Protein AF-A0A6G1RSQ3-F1 (afdb_monomer_lite)

pLDDT: mean 84.17, std 12.22, range [56.38, 97.06]

Secondary structure (DSSP, 8-state):
-HHHHHHHHHTT-------SSS-------SS----S--------S---HHHHHHHHHHHHHGGGS--S-SEEEEEEE--TT-SEETTTEEP-GGGT--EEEEEEEETTS-EEEEEEE-TT-PPP-

Radius of gyration: 16.91 Å; chains: 1; bounding box: 36×46×35 Å

Foldseek 3Di:
DVVVVVVCVLVVPDQPQDPDVDGDPDHDDPPDDDDPDDDDDDDDDPDDVVVVVVVVVVLLCVLVDDDPDFKDKDKDWDDLCDQADDPGWGAPSVQRFTFMWMWIAGSVRDIDIDTDTDPRTDDDD

Structure (mmCIF, N/CA/C/O backbone):
data_AF-A0A6G1RSQ3-F1
#
_entry.id   AF-A0A6G1RSQ3-F1
#
loop_
_atom_site.group_PDB
_atom_site.id
_atom_site.type_symbol
_atom_site.label_atom_id
_atom_site.label_alt_id
_atom_site.label_comp_id
_atom_site.label_asym_id
_atom_site.label_entity_id
_atom_site.label_seq_id
_atom_site.pdbx_PDB_ins_code
_atom_site.Cartn_x
_atom_site.Cartn_y
_atom_site.Cartn_z
_atom_site.occupancy
_atom_site.B_iso_or_equiv
_atom_site.auth_seq_id
_atom_site.auth_comp_id
_atom_site.auth_asym_id
_atom_site.auth_atom_id
_atom_site.pdbx_PDB_model_num
ATOM 1 N N . GLU A 1 1 ? 3.393 -10.106 6.957 1.00 85.00 1 GLU A N 1
ATOM 2 C CA . GLU A 1 1 ? 2.042 -10.038 7.567 1.00 85.00 1 GLU A CA 1
ATOM 3 C C . GLU A 1 1 ? 1.163 -8.918 7.011 1.00 85.00 1 GLU A C 1
ATOM 5 O O . GLU A 1 1 ? 0.449 -9.209 6.065 1.00 85.00 1 GLU A O 1
ATOM 10 N N . LEU A 1 2 ? 1.198 -7.663 7.503 1.00 90.38 2 LEU A N 1
ATOM 11 C CA . LEU A 1 2 ? 0.250 -6.626 7.030 1.00 90.38 2 LEU A CA 1
ATOM 12 C C . LEU A 1 2 ? 0.338 -6.376 5.516 1.00 90.38 2 LEU A C 1
ATOM 14 O O . LEU A 1 2 ? -0.689 -6.304 4.854 1.00 90.38 2 LEU A O 1
ATOM 18 N N . PHE A 1 3 ? 1.553 -6.263 4.974 1.00 89.38 3 PHE A N 1
ATOM 19 C CA . PHE A 1 3 ? 1.772 -6.018 3.545 1.00 89.38 3 PHE A CA 1
ATOM 20 C C . PHE A 1 3 ? 1.189 -7.137 2.663 1.00 89.38 3 PHE A C 1
ATOM 22 O O . PHE A 1 3 ? 0.436 -6.872 1.731 1.00 89.38 3 PHE A O 1
ATOM 29 N N . GLU A 1 4 ? 1.464 -8.397 3.006 1.00 89.56 4 GLU A N 1
ATOM 30 C CA . GLU A 1 4 ? 0.919 -9.563 2.294 1.00 89.56 4 GLU A CA 1
ATOM 31 C C . GLU A 1 4 ? -0.605 -9.648 2.428 1.00 89.56 4 GLU A C 1
ATOM 33 O O . GLU A 1 4 ? -1.304 -9.909 1.450 1.00 89.56 4 GLU A O 1
ATOM 38 N N . TRP A 1 5 ? -1.130 -9.381 3.629 1.00 92.00 5 TRP A N 1
ATOM 39 C CA . TRP A 1 5 ? -2.568 -9.396 3.889 1.00 92.00 5 TRP A CA 1
ATOM 40 C C . TRP A 1 5 ? -3.299 -8.297 3.119 1.00 92.00 5 TRP A C 1
ATOM 42 O O . TRP A 1 5 ? -4.348 -8.565 2.537 1.00 92.00 5 TRP A O 1
ATOM 52 N N . LEU A 1 6 ? -2.722 -7.094 3.023 1.00 91.50 6 LEU A N 1
ATOM 53 C CA . LEU A 1 6 ? -3.239 -6.036 2.155 1.00 91.50 6 LEU A CA 1
ATOM 54 C C . LEU A 1 6 ? -3.271 -6.495 0.696 1.00 91.50 6 LEU A C 1
ATOM 56 O O . LEU A 1 6 ? -4.290 -6.315 0.037 1.00 91.50 6 LEU A O 1
ATOM 60 N N . GLY A 1 7 ? -2.219 -7.160 0.214 1.00 89.69 7 GLY A N 1
ATOM 61 C CA . GLY A 1 7 ? -2.206 -7.767 -1.117 1.00 89.69 7 GLY A CA 1
ATOM 62 C C . GLY A 1 7 ? -3.376 -8.732 -1.337 1.00 89.69 7 GLY A C 1
ATOM 63 O O . GLY A 1 7 ? -4.068 -8.642 -2.352 1.00 89.69 7 GLY A O 1
ATOM 64 N N . ALA A 1 8 ? -3.663 -9.607 -0.372 1.00 90.19 8 ALA A N 1
ATOM 65 C CA . ALA A 1 8 ? -4.806 -10.517 -0.440 1.00 90.19 8 ALA A CA 1
ATOM 66 C C . ALA A 1 8 ? -6.159 -9.774 -0.449 1.00 90.19 8 ALA A C 1
ATOM 68 O O . ALA A 1 8 ? -7.038 -10.114 -1.243 1.00 90.19 8 ALA A O 1
ATOM 69 N N . VAL A 1 9 ? -6.315 -8.732 0.378 1.00 88.69 9 VAL A N 1
ATOM 70 C CA . VAL A 1 9 ? -7.530 -7.896 0.436 1.00 88.69 9 VAL A CA 1
ATOM 71 C C . VAL A 1 9 ? -7.756 -7.141 -0.877 1.00 88.69 9 VAL A C 1
ATOM 73 O O . VAL A 1 9 ? -8.866 -7.162 -1.409 1.00 88.69 9 VAL A O 1
ATOM 76 N N . LEU A 1 10 ? -6.714 -6.515 -1.433 1.00 86.69 10 LEU A N 1
ATOM 77 C CA . LEU A 1 10 ? -6.775 -5.776 -2.702 1.00 86.69 10 LEU A CA 1
ATOM 78 C C . LEU A 1 10 ? -7.155 -6.689 -3.878 1.00 86.69 10 LEU A C 1
ATOM 80 O O . LEU A 1 10 ? -7.880 -6.269 -4.778 1.00 86.69 10 LEU A O 1
ATOM 84 N N . ASN A 1 11 ? -6.722 -7.951 -3.836 1.00 85.69 11 ASN A N 1
ATOM 85 C CA . ASN A 1 11 ? -7.064 -8.971 -4.828 1.00 85.69 11 ASN A CA 1
ATOM 86 C C . ASN A 1 11 ? -8.368 -9.730 -4.512 1.00 85.69 11 ASN A C 1
ATOM 88 O O . ASN A 1 11 ? -8.691 -10.693 -5.205 1.00 85.69 11 ASN A O 1
ATOM 92 N N . GLN A 1 12 ? -9.124 -9.308 -3.489 1.00 83.62 12 GLN A N 1
ATOM 93 C CA . GLN A 1 12 ? -10.399 -9.914 -3.080 1.00 83.62 12 GLN A CA 1
ATOM 94 C C . GLN A 1 12 ? -10.295 -11.427 -2.810 1.00 83.62 12 GLN A C 1
ATOM 96 O O . GLN A 1 12 ? -11.225 -12.192 -3.075 1.00 83.62 12 GLN A O 1
ATOM 101 N N . VAL A 1 13 ? -9.155 -11.876 -2.280 1.00 82.88 13 VAL A N 1
ATOM 102 C CA . VAL A 1 13 ? -8.928 -13.286 -1.951 1.00 82.88 13 VAL A CA 1
ATOM 103 C C . VAL A 1 13 ? -9.811 -13.677 -0.766 1.00 82.88 13 VAL A C 1
ATOM 105 O O . VAL A 1 13 ? -9.781 -13.041 0.287 1.00 82.88 13 VAL A O 1
ATOM 108 N N . SER A 1 14 ? -10.592 -14.750 -0.921 1.00 73.69 14 SER A N 1
ATOM 109 C CA . SER A 1 14 ? -11.375 -15.307 0.184 1.00 73.69 14 SER A CA 1
ATOM 110 C C . SER A 1 14 ? -10.455 -16.017 1.180 1.00 73.69 14 SER A C 1
ATOM 112 O O . SER A 1 14 ? -9.718 -16.933 0.816 1.00 73.69 14 SER A O 1
ATOM 114 N N . LEU A 1 15 ? -10.528 -15.599 2.444 1.00 71.25 15 LEU A N 1
ATOM 115 C CA . LEU A 1 15 ? -9.794 -16.193 3.569 1.00 71.25 15 LEU A CA 1
ATOM 116 C C . LEU A 1 15 ? -10.616 -17.274 4.292 1.00 71.25 15 LEU A C 1
ATOM 118 O O . LEU A 1 15 ? -10.291 -17.663 5.413 1.00 71.25 15 LEU A O 1
ATOM 122 N N . ASP A 1 16 ? -11.705 -17.745 3.677 1.00 68.44 16 ASP A N 1
ATOM 123 C CA . ASP A 1 16 ? -12.548 -18.783 4.255 1.00 68.44 16 ASP A CA 1
ATOM 124 C C . ASP A 1 16 ? -11.765 -20.100 4.315 1.00 68.44 16 ASP A C 1
ATOM 126 O O . ASP A 1 16 ? -11.575 -20.778 3.304 1.00 68.44 16 ASP A O 1
ATOM 130 N N . ASN A 1 17 ? -11.370 -20.513 5.520 1.00 63.69 17 ASN A N 1
ATOM 131 C CA . ASN A 1 17 ? -10.738 -21.809 5.779 1.00 63.69 17 ASN A CA 1
ATOM 132 C C . ASN A 1 17 ? -11.773 -22.956 5.743 1.00 63.69 17 ASN A C 1
ATOM 134 O O . ASN A 1 17 ? -11.898 -23.766 6.662 1.00 63.69 17 ASN A O 1
ATOM 138 N N . LYS A 1 18 ? -12.610 -22.971 4.701 1.00 64.12 18 LYS A N 1
ATOM 139 C CA . LYS A 1 18 ? -13.615 -24.005 4.465 1.00 64.12 18 LYS A CA 1
ATOM 140 C C . LYS A 1 18 ? -12.930 -25.167 3.761 1.00 64.12 18 LYS A C 1
ATOM 142 O O . LYS A 1 18 ? -12.371 -25.002 2.680 1.00 64.12 18 LYS A O 1
ATOM 147 N N . SER A 1 19 ? -13.020 -26.357 4.350 1.00 57.09 19 SER A N 1
ATOM 148 C CA . SER A 1 19 ? -12.546 -27.604 3.749 1.00 57.09 19 SER A CA 1
ATOM 149 C C . SER A 1 19 ? -13.449 -28.002 2.575 1.00 57.09 19 SER A C 1
ATOM 151 O O . SER A 1 19 ? -14.320 -28.865 2.690 1.00 57.09 19 SER A O 1
ATOM 153 N N . SER A 1 20 ? -13.296 -27.320 1.447 1.00 62.34 20 SER A N 1
ATOM 154 C CA . SER A 1 20 ? -13.747 -27.830 0.155 1.00 62.34 20 SER A CA 1
ATOM 155 C C . SER A 1 20 ? -12.613 -28.638 -0.492 1.00 62.34 20 SER A C 1
ATOM 157 O O . SER A 1 20 ? -11.559 -28.822 0.114 1.00 62.34 20 SER A O 1
ATOM 159 N N . SER A 1 21 ? -12.807 -29.151 -1.709 1.00 68.44 21 SER A N 1
ATOM 160 C CA . SER A 1 21 ? -11.826 -29.970 -2.447 1.00 68.44 21 SER A CA 1
ATOM 161 C C . SER A 1 21 ? -10.445 -29.317 -2.654 1.00 68.44 21 SER A C 1
ATOM 163 O O . SER A 1 21 ? -9.529 -29.975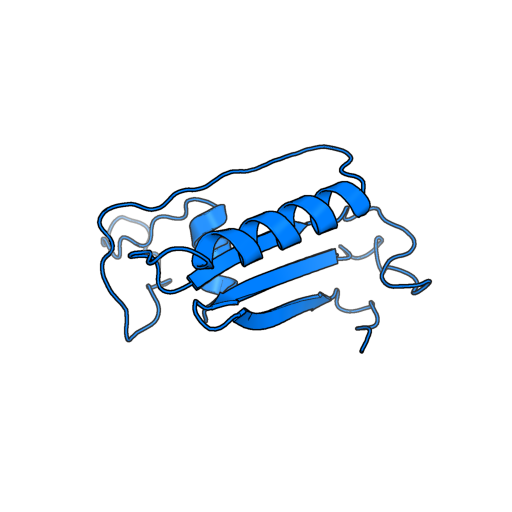 -3.139 1.00 68.44 21 SER A O 1
ATOM 165 N N . PHE A 1 22 ? -10.292 -28.043 -2.289 1.00 68.06 22 PHE A N 1
ATOM 166 C CA . PHE A 1 22 ? -9.040 -27.304 -2.176 1.00 68.06 22 PHE A CA 1
ATOM 167 C C . PHE A 1 22 ? -9.027 -26.550 -0.835 1.00 68.06 22 PHE A C 1
ATOM 169 O O . PHE A 1 22 ? -10.023 -25.938 -0.444 1.00 68.06 22 PHE A O 1
ATOM 176 N N . LEU A 1 23 ? -7.899 -26.614 -0.124 1.00 69.69 23 LEU A N 1
ATOM 177 C CA . LEU A 1 23 ? -7.690 -25.934 1.154 1.00 69.69 23 LEU A CA 1
ATOM 178 C C . LEU A 1 23 ? -6.859 -24.668 0.917 1.00 69.69 23 LEU A C 1
ATOM 180 O O . LEU A 1 23 ? -5.712 -24.766 0.482 1.00 69.69 23 LEU A O 1
ATOM 184 N N . SER A 1 24 ? -7.417 -23.495 1.223 1.00 72.25 24 SER A N 1
ATOM 185 C CA . SER A 1 24 ? -6.619 -22.273 1.366 1.00 72.25 24 SER A CA 1
ATOM 186 C C . SER A 1 24 ? -5.997 -22.267 2.759 1.00 72.25 24 SER A C 1
ATOM 188 O O . SER A 1 24 ? -6.714 -22.238 3.755 1.00 72.25 24 SER A O 1
ATOM 190 N N . THR A 1 25 ? -4.668 -22.323 2.846 1.00 82.06 25 THR A N 1
ATOM 191 C CA . THR A 1 25 ? -3.945 -22.246 4.129 1.00 82.06 25 THR A CA 1
ATOM 192 C C . THR A 1 25 ? -3.655 -20.809 4.559 1.00 82.06 25 THR A C 1
ATOM 194 O O . THR A 1 25 ? -3.069 -20.601 5.618 1.00 82.06 25 THR A O 1
ATOM 197 N N . TYR A 1 26 ? -4.003 -19.819 3.732 1.00 82.94 26 TYR A N 1
ATOM 198 C CA . TYR A 1 26 ? -3.751 -18.416 4.031 1.00 82.94 26 TYR A CA 1
ATOM 199 C C . TYR A 1 26 ? -4.832 -17.873 4.974 1.00 82.94 26 TYR A C 1
ATOM 201 O O . TYR A 1 26 ? -6.017 -17.877 4.641 1.00 82.94 26 TYR A O 1
ATOM 209 N N . CYS A 1 27 ? -4.412 -17.416 6.153 1.00 83.31 27 CYS A N 1
ATOM 210 C CA . CYS A 1 27 ? -5.287 -16.948 7.225 1.00 83.31 27 CYS A CA 1
ATOM 211 C C . CYS A 1 27 ? -5.101 -15.446 7.476 1.00 83.31 27 CYS A C 1
ATOM 213 O O . CYS A 1 27 ? -4.048 -14.877 7.187 1.00 83.31 27 CYS A O 1
ATOM 215 N N . CYS A 1 28 ? -6.118 -14.811 8.065 1.00 86.81 28 CYS A N 1
ATOM 216 C CA . CYS A 1 28 ? -5.987 -13.452 8.585 1.00 86.81 28 CYS A CA 1
ATOM 217 C C . CYS A 1 28 ? -4.910 -13.422 9.693 1.00 86.81 28 CYS A C 1
ATOM 219 O O . CYS A 1 28 ? -4.944 -14.300 10.559 1.00 86.81 28 CYS A O 1
ATOM 221 N N . PRO A 1 29 ? -3.972 -12.454 9.691 1.00 90.75 29 PRO A N 1
ATOM 222 C CA . PRO A 1 29 ? -2.998 -12.302 10.770 1.00 90.75 29 PRO A CA 1
ATOM 223 C C . PRO A 1 29 ? -3.678 -12.141 12.138 1.00 90.75 29 PRO A C 1
ATOM 225 O O . PRO A 1 29 ? -4.755 -11.551 12.236 1.00 90.75 29 PRO A O 1
ATOM 228 N N . GLU A 1 30 ? -3.048 -12.647 13.197 1.00 89.00 30 GLU A N 1
ATOM 229 C CA . GLU A 1 30 ? -3.533 -12.537 14.578 1.00 89.00 30 GLU A CA 1
ATOM 230 C C . GLU A 1 30 ? -2.538 -11.727 15.426 1.00 89.00 30 GLU A C 1
ATOM 232 O O . GLU A 1 30 ? -1.331 -11.950 15.309 1.00 89.00 30 GLU A O 1
ATOM 237 N N . PRO A 1 31 ? -2.998 -10.822 16.310 1.00 92.25 31 PRO A N 1
ATOM 238 C CA . PRO A 1 31 ? -4.397 -10.527 16.636 1.00 92.25 31 PRO A CA 1
ATOM 239 C C . PRO A 1 31 ? -5.099 -9.660 15.573 1.00 92.25 31 PRO A C 1
ATOM 241 O O . PRO A 1 31 ? -4.519 -8.688 15.087 1.00 92.25 31 PRO A O 1
ATOM 244 N N . ASN A 1 32 ? -6.368 -9.954 15.264 1.00 91.12 32 ASN A N 1
ATOM 245 C CA . ASN A 1 32 ? -7.201 -9.116 14.383 1.00 91.12 32 ASN A CA 1
ATOM 246 C C . ASN A 1 32 ? -8.438 -8.510 15.066 1.00 91.12 32 ASN A C 1
ATOM 248 O O . ASN A 1 32 ? -8.772 -8.780 16.218 1.00 91.12 32 ASN A O 1
ATOM 252 N N . THR A 1 33 ? -9.100 -7.600 14.348 1.00 91.75 33 THR A N 1
ATOM 253 C CA . THR A 1 33 ? -10.347 -6.951 14.763 1.00 91.75 33 THR A CA 1
ATOM 254 C C . THR A 1 33 ? -11.331 -6.972 13.602 1.00 91.75 33 THR A C 1
ATOM 256 O O . THR A 1 33 ? -10.989 -6.576 12.488 1.00 91.75 33 THR A O 1
ATOM 259 N N . VAL A 1 34 ? -12.566 -7.398 13.868 1.00 90.31 34 VAL A N 1
ATOM 260 C CA . VAL A 1 34 ? -13.640 -7.388 12.870 1.00 90.31 34 VAL A CA 1
ATOM 261 C C . VAL A 1 34 ? -14.159 -5.963 12.7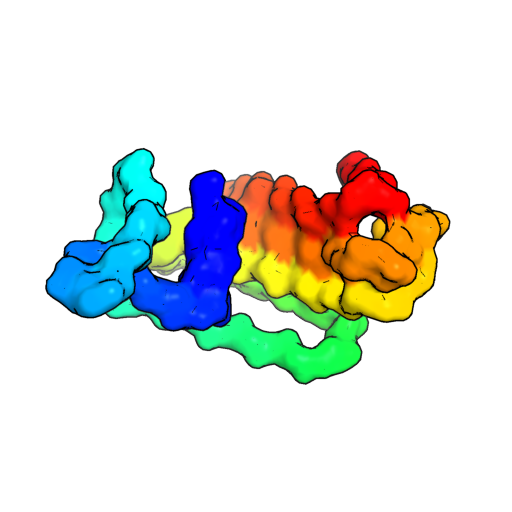00 1.00 90.31 34 VAL A C 1
ATOM 263 O O . VAL A 1 34 ? -14.552 -5.314 13.669 1.00 90.31 34 VAL A O 1
ATOM 266 N N . VAL A 1 35 ? -14.182 -5.488 11.458 1.00 90.25 35 VAL A N 1
ATOM 267 C CA . VAL A 1 35 ? -14.744 -4.189 11.077 1.00 90.25 35 VAL A CA 1
ATOM 268 C C . VAL A 1 35 ? -16.021 -4.396 10.269 1.00 90.25 35 VAL A C 1
ATOM 270 O O . VAL A 1 35 ? -16.097 -5.295 9.438 1.00 90.25 35 VAL A O 1
ATOM 273 N N . GLU A 1 36 ? -17.037 -3.563 10.501 1.00 90.50 36 GLU A N 1
ATOM 274 C CA . GLU A 1 36 ? -18.325 -3.677 9.796 1.00 90.50 36 GLU A CA 1
ATOM 275 C C . GLU A 1 36 ? -18.211 -3.262 8.322 1.00 90.50 36 GLU A C 1
ATOM 277 O O . GLU A 1 36 ? -18.885 -3.813 7.454 1.00 90.50 36 GLU A O 1
ATOM 282 N N . LYS A 1 37 ? -17.372 -2.258 8.034 1.00 90.56 37 LYS A N 1
ATOM 283 C CA . LYS A 1 37 ? -17.253 -1.644 6.708 1.00 90.56 37 LYS A CA 1
ATOM 284 C C . LYS A 1 37 ? -15.793 -1.421 6.351 1.00 90.56 37 LYS A C 1
ATOM 286 O O . LYS A 1 37 ? -15.038 -0.857 7.140 1.00 90.56 37 LYS A O 1
ATOM 291 N N . ALA A 1 38 ? -15.443 -1.802 5.128 1.00 91.06 38 ALA A N 1
ATOM 292 C CA . ALA A 1 38 ? -14.182 -1.473 4.482 1.00 91.06 38 ALA A CA 1
ATOM 293 C C . ALA A 1 38 ? -14.479 -0.727 3.176 1.00 91.06 38 ALA A C 1
ATOM 295 O O . ALA A 1 38 ? -15.419 -1.073 2.459 1.00 91.06 38 ALA A O 1
ATOM 296 N N . PHE A 1 39 ? -13.696 0.311 2.884 1.00 92.44 39 PHE A N 1
ATOM 297 C CA . PHE A 1 39 ? -13.781 1.052 1.629 1.00 92.44 39 PHE A CA 1
ATOM 298 C C . PHE A 1 39 ? -12.553 0.732 0.781 1.00 92.44 39 PHE A C 1
ATOM 300 O O . PHE A 1 39 ? -11.428 0.949 1.225 1.00 92.44 39 PHE A O 1
ATOM 307 N N . LEU A 1 40 ? -12.785 0.225 -0.429 1.00 93.00 40 LEU A N 1
ATOM 308 C CA . LEU A 1 40 ? -11.750 -0.099 -1.404 1.00 93.00 40 LEU A CA 1
ATOM 309 C C . LEU A 1 40 ? -11.976 0.735 -2.666 1.00 93.00 40 LEU A C 1
ATOM 311 O O . LEU A 1 40 ? -13.081 0.760 -3.207 1.00 93.00 40 LEU A O 1
ATOM 315 N N . CYS A 1 41 ? -10.926 1.407 -3.132 1.00 94.06 41 CYS A N 1
ATOM 316 C CA . CYS A 1 41 ? -10.938 2.195 -4.358 1.00 94.06 41 CYS A CA 1
ATOM 317 C C . CYS A 1 41 ? -9.685 1.883 -5.175 1.00 94.06 41 CYS A C 1
ATOM 319 O O . CYS A 1 41 ? -8.575 1.924 -4.645 1.00 94.06 41 CYS A O 1
ATOM 321 N N . THR A 1 42 ? -9.869 1.603 -6.463 1.00 94.69 42 THR A N 1
ATOM 322 C CA . THR A 1 42 ? -8.778 1.341 -7.403 1.00 94.69 42 THR A CA 1
ATOM 323 C C . THR A 1 42 ? -8.840 2.366 -8.522 1.00 94.69 42 THR A C 1
ATOM 325 O O . THR A 1 42 ? -9.853 2.490 -9.209 1.00 94.69 42 THR A O 1
ATOM 328 N N . ILE A 1 43 ? -7.744 3.100 -8.702 1.00 94.44 43 ILE A N 1
ATOM 329 C CA . ILE A 1 43 ? -7.565 4.047 -9.800 1.00 94.44 43 ILE A CA 1
ATOM 330 C C . ILE A 1 43 ? -6.505 3.454 -10.723 1.00 94.44 43 ILE A C 1
ATOM 332 O O . ILE A 1 43 ? -5.375 3.225 -10.301 1.00 94.44 43 ILE A O 1
ATOM 336 N N . THR A 1 44 ? -6.872 3.196 -11.975 1.00 94.00 44 THR A N 1
ATOM 337 C CA . THR A 1 44 ? -5.987 2.567 -12.961 1.00 94.00 44 THR A CA 1
ATOM 338 C C . THR A 1 44 ? -5.767 3.504 -14.136 1.00 94.00 44 THR A C 1
ATOM 340 O O . THR A 1 44 ? -6.709 4.107 -14.648 1.00 94.00 44 THR A O 1
ATOM 343 N N . GLY A 1 45 ? -4.519 3.617 -14.576 1.00 91.81 45 GLY A N 1
ATOM 344 C CA . GLY A 1 45 ? -4.134 4.436 -15.716 1.00 91.81 45 GLY A CA 1
ATOM 345 C C . GLY A 1 45 ? -2.743 5.022 -15.534 1.00 91.81 45 GLY A C 1
ATOM 346 O O . GLY A 1 45 ? -1.977 4.589 -14.676 1.00 91.81 45 GLY A O 1
ATOM 347 N N . PHE A 1 46 ? -2.429 6.031 -16.340 1.00 92.25 46 PHE A N 1
ATOM 348 C CA . PHE A 1 46 ? -1.177 6.768 -16.231 1.00 92.25 46 PHE A CA 1
ATOM 349 C C . PHE A 1 46 ? -1.341 7.926 -15.242 1.00 92.25 46 PHE A C 1
ATOM 351 O O . PHE A 1 46 ? -1.766 9.025 -15.604 1.00 92.25 46 PHE A O 1
ATOM 358 N N . ILE A 1 47 ? -1.086 7.643 -13.966 1.00 93.38 47 ILE A N 1
ATOM 359 C CA . ILE A 1 47 ? -1.262 8.606 -12.878 1.00 93.38 47 ILE A CA 1
ATOM 360 C C . ILE A 1 47 ? 0.046 9.356 -12.653 1.00 93.38 47 ILE A C 1
ATOM 362 O O . ILE A 1 47 ? 1.084 8.751 -12.396 1.00 93.38 47 ILE A O 1
ATOM 366 N N . ILE A 1 48 ? -0.014 10.684 -12.733 1.00 93.75 48 ILE A N 1
ATOM 367 C CA . ILE A 1 48 ? 1.152 11.529 -12.469 1.00 93.75 48 ILE A CA 1
ATOM 368 C C . ILE A 1 48 ? 1.455 11.585 -10.957 1.00 93.75 48 ILE A C 1
ATOM 370 O O . ILE A 1 48 ? 0.511 11.640 -10.156 1.00 93.75 48 ILE A O 1
ATOM 374 N N . PRO A 1 49 ? 2.734 11.607 -10.539 1.00 91.12 49 PRO A N 1
ATOM 375 C CA . PRO A 1 49 ? 3.114 11.603 -9.124 1.00 91.12 49 PRO A CA 1
ATOM 376 C C . PRO A 1 49 ? 2.492 12.740 -8.307 1.00 91.12 49 PRO A C 1
ATOM 378 O O . PRO A 1 49 ? 2.098 12.534 -7.163 1.00 91.12 49 PRO A O 1
ATOM 381 N N . GLU A 1 50 ? 2.309 13.923 -8.895 1.00 94.81 50 GLU A N 1
ATOM 382 C CA . GLU A 1 50 ? 1.714 15.085 -8.226 1.00 94.81 50 GLU A CA 1
ATOM 383 C C . GLU A 1 50 ? 0.276 14.806 -7.776 1.00 94.81 50 GLU A C 1
ATOM 385 O O . GLU A 1 50 ? -0.166 15.300 -6.740 1.00 94.81 50 GLU A O 1
ATOM 390 N N . LYS A 1 51 ? -0.464 13.980 -8.527 1.00 96.25 51 LYS A N 1
ATOM 391 C CA . LYS A 1 51 ? -1.821 13.569 -8.146 1.00 96.25 51 LYS A CA 1
ATOM 392 C C . LYS A 1 51 ? -1.814 12.585 -6.986 1.00 96.25 51 LYS A C 1
ATOM 394 O O . LYS A 1 51 ? -2.717 12.635 -6.155 1.00 96.25 51 LYS A O 1
ATOM 399 N N . ILE A 1 52 ? -0.793 11.737 -6.906 1.00 95.31 52 ILE A N 1
ATOM 400 C CA . ILE A 1 52 ? -0.602 10.810 -5.789 1.00 95.31 52 ILE A CA 1
ATOM 401 C C . ILE A 1 52 ? -0.248 11.591 -4.521 1.00 95.31 52 ILE A C 1
ATOM 403 O O . ILE A 1 52 ? -0.827 11.328 -3.473 1.00 95.31 52 ILE A O 1
ATOM 407 N N . ILE A 1 53 ? 0.626 12.597 -4.627 1.00 95.75 53 ILE A N 1
ATOM 408 C CA . ILE A 1 53 ? 0.968 13.494 -3.512 1.00 95.75 53 ILE A CA 1
ATOM 409 C C . ILE A 1 53 ? -0.285 14.219 -3.008 1.00 95.75 53 ILE A C 1
ATOM 411 O O . ILE A 1 53 ? -0.575 14.174 -1.817 1.00 95.75 53 ILE A O 1
ATOM 415 N N . GLN A 1 54 ? -1.086 14.799 -3.910 1.00 97.00 54 GLN A N 1
ATOM 416 C CA . GLN A 1 54 ? -2.356 15.435 -3.539 1.00 97.00 54 GLN A CA 1
ATOM 417 C C . GLN A 1 54 ? -3.304 14.460 -2.828 1.00 97.00 54 GLN A C 1
ATOM 419 O O . GLN A 1 54 ? -3.936 14.824 -1.840 1.00 97.00 54 GLN A O 1
ATOM 424 N N . LEU A 1 55 ? -3.408 13.216 -3.306 1.00 97.06 55 LEU A N 1
ATOM 425 C CA . LEU A 1 55 ? -4.230 12.193 -2.662 1.00 97.06 55 LEU A CA 1
ATOM 426 C C . LEU A 1 55 ? -3.709 11.848 -1.261 1.00 97.06 55 LEU A C 1
ATOM 428 O O . LEU A 1 55 ? -4.501 11.773 -0.324 1.00 97.06 55 LEU A O 1
ATOM 432 N N . LEU A 1 56 ? -2.395 11.683 -1.105 1.00 96.25 56 LEU A N 1
ATOM 433 C CA . LEU A 1 56 ? -1.755 11.420 0.181 1.00 96.25 56 LEU A CA 1
ATOM 434 C C . LEU A 1 56 ? -2.031 12.548 1.185 1.00 96.25 56 LEU A C 1
ATOM 436 O O . LEU A 1 56 ? -2.443 12.275 2.309 1.00 96.25 56 LEU A O 1
ATOM 440 N N . GLU A 1 57 ? -1.901 13.810 0.771 1.00 96.00 57 GLU A N 1
ATOM 441 C CA . GLU A 1 57 ? -2.233 14.973 1.605 1.00 96.00 57 GLU A CA 1
ATOM 442 C C . GLU A 1 57 ? -3.699 14.956 2.062 1.00 96.00 57 GLU A C 1
ATOM 444 O O . GLU A 1 57 ? -3.992 15.222 3.229 1.00 96.00 57 GLU A O 1
ATOM 449 N N . GLN A 1 58 ? -4.635 14.598 1.174 1.00 96.06 58 GLN A N 1
ATOM 450 C CA . GLN A 1 58 ? -6.048 14.468 1.546 1.00 96.06 58 GLN A CA 1
ATOM 451 C C . GLN A 1 58 ? -6.289 13.319 2.535 1.00 96.06 58 GLN A C 1
ATOM 453 O O . GLN A 1 58 ? -7.105 13.463 3.447 1.00 96.06 58 GLN A O 1
ATOM 458 N N . LEU A 1 59 ? -5.575 12.197 2.396 1.00 95.31 59 LEU A N 1
ATOM 459 C CA . LEU A 1 59 ? -5.647 11.082 3.345 1.00 95.31 59 LEU A CA 1
ATOM 460 C C . LEU A 1 59 ? -5.067 11.460 4.712 1.00 95.31 59 LEU A C 1
ATOM 462 O O . LEU A 1 59 ? -5.625 11.060 5.728 1.00 95.31 59 LEU A O 1
ATOM 466 N N . CYS A 1 60 ? -4.016 12.277 4.768 1.00 94.25 60 CYS A N 1
ATOM 467 C CA . CYS A 1 60 ? -3.525 12.829 6.032 1.00 94.25 60 CYS A CA 1
ATOM 468 C C . CYS A 1 60 ? -4.576 13.745 6.680 1.00 94.25 60 CYS A C 1
ATOM 470 O O . CYS A 1 60 ? -4.890 13.599 7.861 1.00 94.25 60 CYS A O 1
ATOM 472 N N . CYS A 1 61 ? -5.202 14.627 5.894 1.00 95.19 61 CYS A N 1
ATOM 473 C CA . CYS A 1 61 ? -6.276 15.505 6.365 1.00 95.19 61 CYS A CA 1
ATOM 474 C C . CYS A 1 61 ? -7.538 14.752 6.827 1.00 95.19 61 CYS A C 1
ATOM 476 O O . CYS A 1 61 ? -8.342 15.313 7.573 1.00 95.19 61 CYS A O 1
ATOM 478 N N . TYR A 1 62 ? -7.733 13.489 6.427 1.00 94.44 62 TYR A N 1
ATOM 479 C CA . TYR A 1 62 ? -8.871 12.672 6.863 1.00 94.44 62 TYR A CA 1
ATOM 480 C C . TYR A 1 62 ? -8.959 12.554 8.390 1.00 94.44 62 TYR A C 1
ATOM 482 O O . TYR A 1 62 ? -10.065 12.528 8.936 1.00 94.44 62 TYR A O 1
ATOM 490 N N . PHE A 1 63 ? -7.815 12.514 9.078 1.00 94.31 63 PHE A N 1
ATOM 491 C CA . PHE A 1 63 ? -7.738 12.395 10.535 1.00 94.31 63 PHE A CA 1
ATOM 492 C C . PHE A 1 63 ? -7.808 13.731 11.288 1.00 94.31 63 PHE A C 1
ATOM 494 O O . PHE A 1 63 ? -7.754 13.722 12.515 1.00 94.31 63 PHE A O 1
ATOM 501 N N . ASN A 1 64 ? -7.992 14.863 10.594 1.00 92.88 64 ASN A N 1
ATOM 502 C CA . ASN A 1 64 ? -8.197 16.164 11.248 1.00 92.88 64 ASN A CA 1
ATOM 503 C C . ASN A 1 64 ? -9.465 16.184 12.115 1.00 92.88 64 ASN A C 1
ATOM 505 O O . ASN A 1 64 ? -9.523 16.887 13.119 1.00 92.88 64 ASN A O 1
ATOM 509 N N . GLU A 1 65 ? -10.467 15.393 11.734 1.00 92.81 65 GLU A N 1
ATOM 510 C CA . GLU A 1 65 ? -11.679 15.171 12.519 1.00 92.81 65 GLU A CA 1
ATOM 511 C C . GLU A 1 65 ? -11.622 13.798 13.201 1.00 92.81 65 GLU A C 1
ATOM 513 O O . GLU A 1 65 ? -11.060 12.863 12.627 1.00 92.81 65 GLU A O 1
ATOM 518 N N . PRO A 1 66 ? -12.257 13.600 14.369 1.00 91.75 66 PRO A N 1
ATOM 519 C CA . PRO A 1 66 ? -12.353 12.283 14.990 1.00 91.75 66 PRO A CA 1
ATOM 520 C C . PRO A 1 66 ? -13.005 11.251 14.053 1.00 91.75 66 PRO A C 1
ATOM 522 O O . PRO A 1 66 ? -14.147 11.411 13.617 1.00 91.75 66 PRO A O 1
ATOM 525 N N . LYS A 1 67 ? -12.282 10.166 13.750 1.00 92.06 67 LYS A N 1
ATOM 526 C CA . LYS A 1 67 ? -12.751 9.051 12.907 1.00 92.06 67 LYS A CA 1
ATOM 527 C C . LYS A 1 67 ? -12.768 7.741 13.679 1.00 92.06 67 LYS A C 1
ATOM 529 O O . LYS A 1 67 ? -12.001 7.551 14.619 1.00 92.06 67 LYS A O 1
ATOM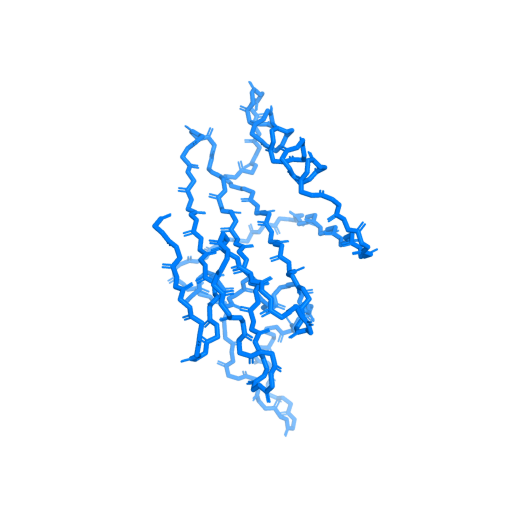 534 N N . LEU A 1 68 ? -13.608 6.811 13.228 1.00 91.81 68 LEU A N 1
ATOM 535 C CA . LEU A 1 68 ? -13.637 5.442 13.749 1.00 91.81 68 LEU A CA 1
ATOM 536 C C . LEU A 1 68 ? -12.449 4.612 13.246 1.00 91.81 68 LEU A C 1
ATOM 538 O O . LEU A 1 68 ? -11.917 3.802 13.998 1.00 91.81 68 LEU A O 1
ATOM 542 N N . ALA A 1 69 ? -11.995 4.846 12.009 1.00 93.00 69 ALA A N 1
ATOM 543 C CA . ALA A 1 69 ? -10.833 4.164 11.446 1.00 93.00 69 ALA A CA 1
ATOM 544 C C . ALA A 1 69 ? -9.567 4.456 12.269 1.00 93.00 69 ALA A C 1
ATOM 546 O O . ALA A 1 69 ? -9.326 5.597 12.676 1.00 93.00 69 ALA A O 1
ATOM 547 N N . CYS A 1 70 ? -8.772 3.422 12.544 1.00 92.19 70 CYS A N 1
ATOM 548 C CA . CYS A 1 70 ? -7.505 3.548 13.275 1.00 92.19 70 CYS A CA 1
ATOM 549 C C . CYS A 1 70 ? -6.330 3.885 12.349 1.00 92.19 70 CYS A C 1
ATOM 551 O O . CYS A 1 70 ? -5.364 4.510 12.783 1.00 92.19 70 CYS A O 1
ATOM 553 N N . TRP A 1 71 ? -6.430 3.477 11.085 1.00 95.69 71 TRP A N 1
ATOM 554 C CA . TRP A 1 71 ? -5.434 3.695 10.047 1.00 95.69 71 TRP A CA 1
ATOM 555 C C . TRP A 1 71 ? -6.097 3.672 8.662 1.00 95.69 71 TRP A C 1
ATOM 557 O O . TRP A 1 71 ? -7.232 3.212 8.512 1.00 95.69 71 TRP A O 1
ATOM 567 N N . LEU A 1 72 ? -5.387 4.197 7.668 1.00 95.88 72 LEU A N 1
ATOM 568 C CA . LEU A 1 72 ? -5.719 4.146 6.245 1.00 95.88 72 LEU A CA 1
ATOM 569 C C . LEU A 1 72 ? -4.536 3.564 5.472 1.00 95.88 72 LEU A C 1
ATOM 571 O O . LEU A 1 72 ? -3.410 3.567 5.968 1.00 95.88 72 LEU A O 1
ATOM 575 N N . THR A 1 73 ? -4.778 3.103 4.247 1.00 96.19 73 THR A N 1
ATOM 576 C CA . THR A 1 73 ? -3.720 2.609 3.362 1.00 96.19 73 THR A CA 1
ATOM 577 C C . THR A 1 73 ? -3.787 3.272 1.991 1.00 96.19 73 THR A C 1
ATOM 579 O O . THR A 1 73 ? -4.874 3.501 1.458 1.00 96.19 73 THR A O 1
ATOM 582 N N . LEU A 1 74 ? -2.618 3.593 1.437 1.00 96.31 74 LEU A N 1
ATOM 583 C CA . LEU A 1 74 ? -2.430 4.025 0.056 1.00 96.31 74 LEU A CA 1
ATOM 584 C C . LEU A 1 74 ? -1.344 3.151 -0.569 1.00 96.31 74 LEU A C 1
ATOM 586 O O . LEU A 1 74 ? -0.160 3.350 -0.304 1.00 96.31 74 LEU A O 1
ATOM 590 N N . THR A 1 75 ? -1.756 2.205 -1.407 1.00 94.75 75 THR A N 1
ATOM 591 C CA . THR A 1 75 ? -0.848 1.357 -2.184 1.00 94.75 75 THR A CA 1
ATOM 592 C C . THR A 1 75 ? -0.770 1.869 -3.614 1.00 94.75 75 THR A C 1
ATOM 594 O O . THR A 1 75 ? -1.796 2.078 -4.263 1.00 94.75 75 THR A O 1
ATOM 597 N N . VAL A 1 76 ? 0.446 2.065 -4.111 1.00 93.19 76 VAL A N 1
ATOM 598 C CA . VAL A 1 76 ? 0.709 2.487 -5.483 1.00 93.19 76 VAL A CA 1
ATOM 599 C C . VAL A 1 76 ? 1.526 1.417 -6.180 1.00 93.19 76 VAL A C 1
ATOM 601 O O . VAL A 1 76 ? 2.604 1.043 -5.721 1.00 93.19 76 VAL A O 1
ATOM 604 N N . HIS A 1 77 ? 1.004 0.966 -7.315 1.00 90.44 77 HIS A N 1
ATOM 605 C CA . HIS A 1 77 ? 1.687 0.069 -8.230 1.00 90.44 77 HIS A CA 1
ATOM 606 C C . HIS A 1 77 ? 2.209 0.886 -9.410 1.00 90.44 77 HIS A C 1
ATOM 608 O O . HIS A 1 77 ? 1.442 1.539 -10.119 1.00 90.44 77 HIS A O 1
ATOM 614 N N . GLY A 1 78 ? 3.519 0.860 -9.599 1.00 87.25 78 GLY A N 1
ATOM 615 C CA . GLY A 1 78 ? 4.180 1.302 -10.811 1.00 87.25 78 GLY A CA 1
ATOM 616 C C . GLY A 1 78 ? 4.061 0.264 -11.926 1.00 87.25 78 GLY A C 1
ATOM 617 O O . GLY A 1 78 ? 3.525 -0.832 -11.757 1.00 87.25 78 GLY A O 1
ATOM 618 N N . PHE A 1 79 ? 4.576 0.631 -13.092 1.00 83.62 79 PHE A N 1
ATOM 619 C CA . PHE A 1 79 ? 4.558 -0.218 -14.274 1.00 83.62 79 PHE A CA 1
ATOM 620 C C . PHE A 1 79 ? 5.721 -1.209 -14.255 1.00 83.62 79 PHE A C 1
ATOM 622 O O . PHE A 1 79 ? 6.863 -0.814 -14.005 1.00 83.62 79 PHE A O 1
ATOM 629 N N . ALA A 1 80 ? 5.440 -2.476 -14.566 1.00 78.62 80 ALA A N 1
ATOM 630 C CA . ALA A 1 80 ? 6.457 -3.526 -14.621 1.00 78.62 80 ALA A CA 1
ATOM 631 C C . ALA A 1 80 ? 7.478 -3.310 -15.755 1.00 78.62 80 ALA A C 1
ATOM 633 O O . ALA A 1 80 ? 8.618 -3.750 -15.656 1.00 78.62 80 ALA A O 1
ATOM 634 N N . ASP A 1 81 ? 7.075 -2.608 -16.816 1.00 76.81 81 ASP A N 1
ATOM 635 C CA . ASP A 1 81 ? 7.875 -2.239 -17.986 1.00 76.81 81 ASP A CA 1
ATOM 636 C C . ASP A 1 81 ? 8.564 -0.867 -17.858 1.00 76.81 81 ASP A C 1
ATOM 638 O O . ASP A 1 81 ? 9.054 -0.323 -18.847 1.00 76.81 81 ASP A O 1
ATOM 642 N N . SER A 1 82 ? 8.647 -0.303 -16.646 1.00 74.19 82 SER A N 1
ATOM 643 C CA . SER A 1 82 ? 9.438 0.911 -16.400 1.00 74.19 82 SER A CA 1
ATOM 644 C C . SER A 1 82 ? 10.927 0.581 -16.550 1.00 74.19 82 SER A C 1
ATOM 646 O O . SER A 1 82 ? 11.387 -0.288 -15.828 1.00 74.19 82 SER A O 1
ATOM 648 N N . PRO A 1 83 ? 11.713 1.236 -17.422 1.00 67.44 83 PRO A N 1
ATOM 649 C CA . PRO A 1 83 ? 13.150 0.956 -17.545 1.00 67.44 83 PRO A CA 1
ATOM 650 C C . PRO A 1 83 ? 13.980 1.580 -16.414 1.00 67.44 83 PRO A C 1
ATOM 652 O O . PRO A 1 83 ? 15.070 1.109 -16.104 1.00 67.44 83 PRO A O 1
ATOM 655 N N . VAL A 1 84 ? 13.466 2.648 -15.802 1.00 68.25 84 VAL A N 1
ATOM 656 C CA . VAL A 1 84 ? 14.108 3.388 -14.715 1.00 68.25 84 VAL A CA 1
ATOM 657 C C . VAL A 1 84 ? 13.047 3.711 -13.672 1.00 68.25 84 VAL A C 1
ATOM 659 O O . VAL A 1 84 ? 11.978 4.228 -14.007 1.00 68.25 84 VAL A O 1
ATOM 662 N N . SER A 1 85 ? 13.335 3.416 -12.412 1.00 69.62 85 SER A N 1
ATOM 663 C CA . SER A 1 85 ? 12.485 3.734 -11.265 1.00 69.62 85 SER A CA 1
ATOM 664 C C . SER A 1 85 ? 13.344 4.327 -10.135 1.00 69.62 85 SER A C 1
ATOM 666 O O . SER A 1 85 ? 14.563 4.400 -10.245 1.00 69.62 85 SER A O 1
ATOM 668 N N . TRP A 1 86 ? 12.721 4.875 -9.085 1.00 69.00 86 TRP A N 1
ATOM 669 C CA . TRP A 1 86 ? 13.422 5.315 -7.862 1.00 69.00 86 TRP A CA 1
ATOM 670 C C . TRP A 1 86 ? 14.648 6.234 -8.053 1.00 69.00 86 TRP A C 1
ATOM 672 O O . TRP A 1 86 ? 15.748 5.905 -7.630 1.00 69.00 86 TRP A O 1
ATOM 682 N N . ARG A 1 87 ? 14.446 7.433 -8.623 1.00 62.91 87 ARG A N 1
ATOM 683 C CA . ARG A 1 87 ? 15.506 8.451 -8.814 1.00 62.91 87 ARG A CA 1
ATOM 684 C C . ARG A 1 87 ? 16.731 7.926 -9.585 1.00 62.91 87 ARG A C 1
ATOM 686 O O . ARG A 1 87 ? 17.855 8.114 -9.140 1.00 62.91 87 ARG A O 1
ATOM 693 N N . GLU A 1 88 ? 16.482 7.380 -10.776 1.00 63.94 88 GLU A N 1
ATOM 694 C CA . GLU A 1 88 ? 17.500 7.000 -11.779 1.00 63.94 88 GLU A CA 1
ATOM 695 C C . GLU A 1 88 ? 18.099 5.592 -11.644 1.00 63.94 88 GLU A C 1
ATOM 697 O O . GLU A 1 88 ? 19.021 5.256 -12.385 1.00 63.94 88 GLU A O 1
ATOM 702 N N . ASN A 1 89 ? 17.538 4.733 -10.790 1.00 60.31 89 ASN A N 1
ATOM 703 C CA . ASN A 1 89 ? 17.971 3.341 -10.719 1.00 60.31 89 ASN A CA 1
ATOM 704 C C . ASN A 1 89 ? 17.405 2.541 -11.900 1.00 60.31 89 ASN A C 1
ATOM 706 O O . ASN A 1 89 ? 16.214 2.636 -12.224 1.00 60.31 89 ASN A O 1
ATOM 710 N N . GLU A 1 90 ? 18.267 1.755 -12.552 1.00 64.62 90 GLU A N 1
ATOM 711 C CA . GLU A 1 90 ? 17.837 0.804 -13.575 1.00 64.62 90 GLU A CA 1
ATOM 712 C C . GLU A 1 90 ? 16.866 -0.185 -12.942 1.00 64.62 90 GLU A C 1
ATOM 714 O O . GLU A 1 90 ? 17.169 -0.849 -11.953 1.00 64.62 90 GLU A O 1
ATOM 719 N N . HIS A 1 91 ? 15.677 -0.260 -13.520 1.00 62.06 91 HIS A N 1
ATOM 720 C CA . HIS A 1 91 ? 14.660 -1.193 -13.085 1.00 62.06 91 HIS A CA 1
ATOM 721 C C . HIS A 1 91 ? 14.861 -2.487 -13.865 1.00 62.06 91 HIS A C 1
ATOM 723 O O . HIS A 1 91 ? 14.946 -2.485 -15.096 1.00 62.06 91 HIS A O 1
ATOM 729 N N . GLY A 1 92 ? 14.911 -3.613 -13.171 1.00 61.12 92 GLY A N 1
ATOM 730 C CA . GLY A 1 92 ? 15.037 -4.966 -13.693 1.00 61.12 92 GLY A CA 1
ATOM 731 C C . GLY A 1 92 ? 13.783 -5.438 -14.431 1.00 61.12 92 GLY A C 1
ATOM 732 O O . GLY A 1 92 ? 13.330 -6.567 -14.232 1.00 61.12 92 GLY A O 1
ATOM 733 N N . PHE A 1 93 ? 13.217 -4.604 -15.308 1.00 62.25 93 PHE A N 1
ATOM 734 C CA . PHE A 1 93 ? 11.970 -4.842 -16.036 1.00 62.25 93 PHE A CA 1
ATOM 735 C C . PHE A 1 93 ? 11.994 -6.157 -16.830 1.00 62.25 93 PHE A C 1
ATOM 737 O O . PHE A 1 93 ? 10.994 -6.865 -16.918 1.00 62.25 93 PHE A O 1
ATOM 744 N N . HIS A 1 94 ? 13.168 -6.564 -17.326 1.00 56.38 94 HIS A N 1
ATOM 745 C CA . HIS A 1 94 ? 13.375 -7.841 -18.018 1.00 56.38 94 HIS A CA 1
ATOM 746 C C . HIS A 1 94 ? 13.162 -9.090 -17.146 1.00 56.38 94 HIS A C 1
ATOM 748 O O . HIS A 1 94 ? 13.130 -10.202 -17.673 1.00 56.38 94 HIS A O 1
ATOM 754 N N . LYS A 1 95 ? 13.051 -8.932 -15.824 1.00 59.28 95 LYS A N 1
ATOM 755 C CA . LYS A 1 95 ? 12.906 -10.025 -14.855 1.00 59.28 95 LYS A CA 1
ATOM 756 C C . LYS A 1 95 ? 11.713 -9.828 -13.914 1.00 59.28 95 LYS A C 1
ATOM 758 O O . LYS A 1 95 ? 11.686 -10.422 -12.842 1.00 59.28 95 LYS A O 1
ATOM 763 N N . GLY A 1 96 ? 10.727 -9.036 -14.343 1.00 57.38 96 GLY A N 1
ATOM 764 C CA . GLY A 1 96 ? 9.472 -8.832 -13.618 1.00 57.38 96 GLY A CA 1
ATOM 765 C C . GLY A 1 96 ? 9.473 -7.643 -12.665 1.00 57.38 96 GLY A C 1
ATOM 766 O O . GLY A 1 96 ? 8.670 -7.652 -11.744 1.00 57.38 96 GLY A O 1
ATOM 767 N N . GLY A 1 97 ? 10.361 -6.663 -12.881 1.00 58.09 97 GLY A N 1
ATOM 768 C CA . GLY A 1 97 ? 10.592 -5.523 -11.995 1.00 58.09 97 GLY A CA 1
ATOM 769 C C . GLY A 1 97 ? 9.318 -4.991 -11.331 1.00 58.09 97 GLY A C 1
ATOM 770 O O . GLY A 1 97 ? 8.406 -4.486 -11.990 1.00 58.09 97 GLY A O 1
ATOM 771 N N . GLU A 1 98 ? 9.282 -5.083 -10.008 1.00 67.06 98 GLU A N 1
ATOM 772 C CA . GLU A 1 98 ? 8.154 -4.668 -9.186 1.00 67.06 98 GLU A CA 1
ATOM 773 C C . GLU A 1 98 ? 8.457 -3.276 -8.640 1.00 67.06 98 GLU A C 1
ATOM 775 O O . GLU A 1 98 ? 9.444 -3.069 -7.942 1.00 67.06 98 GLU A O 1
ATOM 780 N N . ASN A 1 99 ? 7.620 -2.298 -8.978 1.00 77.19 99 ASN A N 1
ATOM 781 C CA . ASN A 1 99 ? 7.680 -0.975 -8.375 1.00 77.19 99 ASN A CA 1
ATOM 782 C C . ASN A 1 99 ? 6.404 -0.797 -7.567 1.00 77.19 99 ASN A C 1
ATOM 784 O O . ASN A 1 99 ? 5.355 -0.488 -8.127 1.00 77.19 99 ASN A O 1
ATOM 788 N N . LEU A 1 100 ? 6.461 -1.072 -6.271 1.00 87.12 100 LEU A N 1
ATOM 789 C CA . LEU A 1 100 ? 5.297 -0.959 -5.409 1.00 87.12 100 LEU A CA 1
ATOM 790 C C . LEU A 1 100 ? 5.708 -0.283 -4.113 1.00 87.12 100 LEU A C 1
ATOM 792 O O . LEU A 1 100 ? 6.673 -0.675 -3.461 1.00 87.12 100 LEU A O 1
ATOM 796 N N . TYR A 1 101 ? 4.943 0.729 -3.726 1.00 90.69 101 TYR A N 1
ATOM 797 C CA . TYR A 1 101 ? 5.051 1.310 -2.400 1.00 90.69 101 TYR A CA 1
ATOM 798 C C . TYR A 1 101 ? 3.695 1.434 -1.738 1.00 90.69 101 TYR A C 1
ATOM 800 O O . TYR A 1 101 ? 2.664 1.621 -2.386 1.00 90.69 101 TYR A O 1
ATOM 808 N N . ASN A 1 102 ? 3.703 1.310 -0.421 1.00 94.38 102 ASN A N 1
ATOM 809 C CA . ASN A 1 102 ? 2.513 1.365 0.394 1.00 94.38 102 ASN A CA 1
ATOM 810 C C . ASN A 1 102 ? 2.735 2.289 1.588 1.00 94.38 102 ASN A C 1
ATOM 812 O O . ASN A 1 102 ? 3.705 2.137 2.332 1.00 94.38 102 ASN A O 1
ATOM 816 N N . PHE A 1 103 ? 1.801 3.214 1.780 1.00 96.25 103 PHE A N 1
ATOM 817 C CA . PHE A 1 103 ? 1.684 4.013 2.988 1.00 96.25 103 PHE A CA 1
ATOM 818 C C . PHE A 1 103 ? 0.597 3.424 3.877 1.00 96.25 103 PHE A C 1
ATOM 820 O O . PHE A 1 103 ? -0.544 3.268 3.443 1.00 96.25 103 PHE A O 1
ATOM 827 N N . VAL A 1 104 ? 0.931 3.152 5.136 1.00 96.81 104 VAL A N 1
ATOM 828 C CA . VAL A 1 104 ? -0.050 2.897 6.199 1.00 96.81 104 VAL A CA 1
ATOM 829 C C . VAL A 1 104 ? -0.050 4.115 7.105 1.00 96.81 104 VAL A C 1
ATOM 831 O O . VAL A 1 104 ? 0.942 4.364 7.779 1.00 96.81 104 VAL A O 1
ATOM 834 N N . ILE A 1 105 ? -1.128 4.893 7.079 1.00 96.75 105 ILE A N 1
ATOM 835 C CA . ILE A 1 105 ? -1.234 6.187 7.763 1.00 96.75 105 ILE A CA 1
ATOM 836 C C . ILE A 1 105 ? -2.060 5.989 9.025 1.00 96.75 105 ILE A C 1
ATOM 838 O O . ILE A 1 105 ? -3.217 5.571 8.947 1.00 96.75 105 ILE A O 1
ATOM 842 N N . PHE A 1 106 ? -1.488 6.296 10.182 1.00 95.62 106 PHE A N 1
ATOM 843 C CA . PHE A 1 106 ? -2.150 6.171 11.473 1.00 95.62 106 PHE A CA 1
ATOM 844 C C . PHE A 1 106 ? -2.844 7.474 11.871 1.00 95.62 106 PHE A C 1
ATOM 846 O O . PHE A 1 106 ? -2.536 8.560 11.380 1.00 95.62 106 PHE A O 1
ATOM 853 N N . ARG A 1 107 ? -3.787 7.380 12.814 1.00 93.56 107 ARG A N 1
ATOM 854 C CA . ARG A 1 107 ? -4.551 8.540 13.306 1.00 93.56 107 ARG A CA 1
ATOM 855 C C . ARG A 1 107 ? -3.677 9.664 13.877 1.00 93.56 107 ARG A C 1
ATOM 857 O O . ARG A 1 107 ? -4.073 10.821 13.830 1.00 93.56 107 ARG A O 1
ATOM 864 N N . ASN A 1 108 ? -2.517 9.332 14.436 1.00 93.19 108 ASN A N 1
ATOM 865 C CA . ASN A 1 108 ? -1.562 10.297 14.983 1.00 93.19 108 ASN A CA 1
ATOM 866 C C . ASN A 1 108 ? -0.634 10.913 13.919 1.00 93.19 108 ASN A C 1
ATOM 868 O O . ASN A 1 108 ? 0.301 11.611 14.291 1.00 93.19 108 ASN A O 1
ATOM 872 N N . LEU A 1 109 ? -0.902 10.671 12.630 1.00 91.88 109 LEU A N 1
ATOM 873 C CA . LEU A 1 109 ? -0.105 11.105 11.477 1.00 91.88 109 LEU A CA 1
ATOM 874 C C . LEU A 1 109 ? 1.278 10.448 11.359 1.00 91.88 109 LEU A C 1
ATOM 876 O O . LEU A 1 109 ? 2.031 10.791 10.446 1.00 91.88 109 LEU A O 1
ATOM 880 N N . ASP A 1 110 ? 1.584 9.457 12.198 1.00 96.00 110 ASP A N 1
ATOM 881 C CA . ASP A 1 110 ? 2.677 8.539 11.899 1.00 96.00 110 ASP A CA 1
ATOM 882 C C . ASP A 1 110 ? 2.313 7.713 10.664 1.00 96.00 110 ASP A C 1
ATOM 884 O O . ASP A 1 110 ? 1.136 7.452 10.378 1.00 96.00 110 ASP A O 1
ATOM 888 N N . TYR A 1 111 ? 3.330 7.261 9.938 1.00 96.44 111 TYR A N 1
ATOM 889 C CA . TYR A 1 111 ? 3.132 6.376 8.806 1.00 96.44 111 TYR A CA 1
ATOM 890 C C . TYR A 1 111 ? 4.188 5.280 8.747 1.00 96.44 111 TYR A C 1
ATOM 892 O O . TYR A 1 111 ? 5.330 5.455 9.172 1.00 96.44 111 TYR A O 1
ATOM 900 N N . TRP A 1 112 ? 3.802 4.144 8.177 1.00 96.12 112 TRP A N 1
ATOM 901 C CA . TRP A 1 112 ? 4.749 3.159 7.671 1.00 96.12 112 TRP A CA 1
ATOM 902 C C . TRP A 1 112 ? 4.876 3.321 6.167 1.00 96.12 112 TRP A C 1
ATOM 904 O O . TRP A 1 112 ? 3.866 3.329 5.464 1.00 96.12 112 TRP A O 1
ATOM 914 N N . LEU A 1 113 ? 6.115 3.421 5.693 1.00 94.50 113 LEU A N 1
ATOM 915 C CA . LEU A 1 113 ? 6.453 3.301 4.284 1.00 94.50 113 LEU A CA 1
ATOM 916 C C . LEU A 1 113 ? 6.983 1.890 4.042 1.00 94.50 113 LEU A C 1
ATOM 918 O O . LEU A 1 113 ? 7.999 1.492 4.608 1.00 94.50 113 LEU A O 1
ATOM 922 N N . GLN A 1 114 ? 6.269 1.132 3.222 1.00 91.94 114 GLN A N 1
ATOM 923 C CA . GLN A 1 114 ? 6.671 -0.199 2.789 1.00 91.94 114 GLN A CA 1
ATOM 924 C C . GLN A 1 114 ? 7.012 -0.126 1.307 1.00 91.94 114 GLN A C 1
ATOM 926 O O . GLN A 1 114 ? 6.181 0.302 0.507 1.00 91.94 114 GLN A O 1
ATOM 931 N N . LEU A 1 115 ? 8.226 -0.533 0.958 1.00 88.12 115 LEU A N 1
ATOM 932 C CA . LEU A 1 115 ? 8.713 -0.592 -0.413 1.00 88.12 115 LEU A CA 1
ATOM 933 C C . LEU A 1 115 ? 8.852 -2.063 -0.798 1.00 88.12 115 LEU A C 1
ATOM 935 O O . LEU A 1 115 ? 9.452 -2.841 -0.056 1.00 88.12 115 LEU A O 1
ATOM 939 N N . ALA A 1 116 ? 8.285 -2.439 -1.938 1.00 83.38 116 ALA A N 1
ATOM 940 C CA . ALA A 1 116 ? 8.568 -3.701 -2.597 1.00 83.38 116 ALA A CA 1
ATOM 941 C C . ALA A 1 116 ? 9.405 -3.403 -3.839 1.00 83.38 116 ALA A C 1
ATOM 943 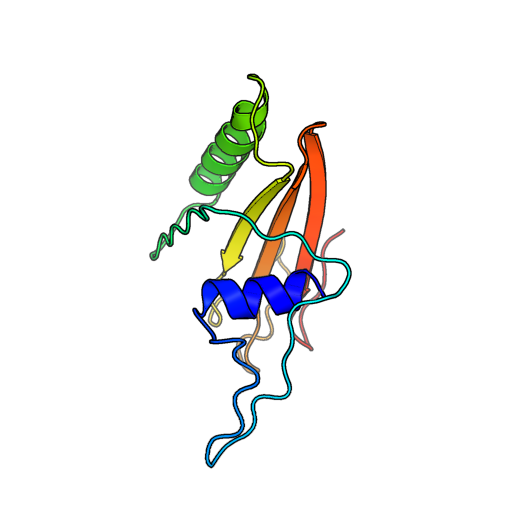O O . ALA A 1 116 ? 9.061 -2.551 -4.662 1.00 83.38 116 ALA A O 1
ATOM 944 N N . VAL A 1 117 ? 10.544 -4.079 -3.888 1.00 77.19 117 VAL A N 1
ATOM 945 C CA . VAL A 1 117 ? 11.644 -3.839 -4.813 1.00 77.19 117 VAL A CA 1
ATOM 946 C C . VAL A 1 117 ? 11.950 -5.178 -5.469 1.00 77.19 117 VAL A C 1
ATOM 948 O O . VAL A 1 117 ? 12.026 -6.200 -4.778 1.00 77.19 117 VAL A O 1
ATOM 951 N N . GLY A 1 118 ? 12.080 -5.190 -6.796 1.00 73.12 118 GLY A N 1
ATOM 952 C CA . GLY A 1 118 ? 12.420 -6.399 -7.531 1.00 73.12 118 GLY A CA 1
ATOM 953 C C . GLY A 1 118 ? 13.793 -6.941 -7.127 1.00 73.12 118 GLY A C 1
ATOM 954 O O . GLY A 1 118 ? 14.647 -6.231 -6.607 1.00 73.12 118 GLY A O 1
ATOM 955 N N . THR A 1 119 ? 14.049 -8.219 -7.412 1.00 72.62 119 THR A N 1
ATOM 956 C CA . THR A 1 119 ? 15.311 -8.905 -7.054 1.00 72.62 119 THR A CA 1
ATOM 957 C C . THR A 1 119 ? 16.581 -8.217 -7.580 1.00 72.62 119 THR A C 1
ATOM 959 O O . THR A 1 119 ? 17.673 -8.499 -7.091 1.00 72.62 119 THR A O 1
ATOM 962 N N . TYR A 1 120 ? 16.452 -7.356 -8.591 1.00 71.19 120 TYR A N 1
ATOM 963 C CA . TYR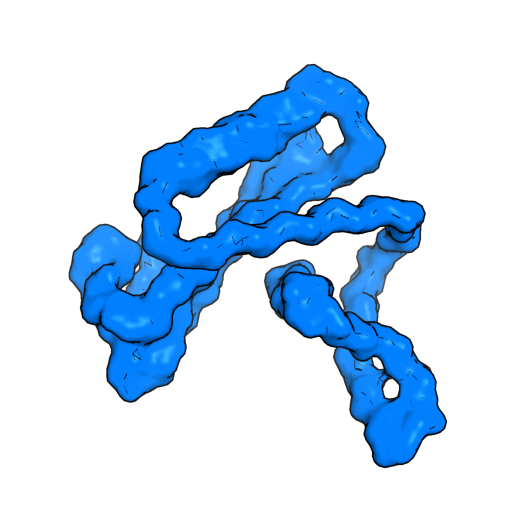 A 1 120 ? 17.557 -6.670 -9.263 1.00 71.19 120 TYR A CA 1
ATOM 964 C C . TYR A 1 120 ? 17.435 -5.143 -9.214 1.00 71.19 120 TYR A C 1
ATOM 966 O O . TYR A 1 120 ? 18.146 -4.474 -9.956 1.00 71.19 120 TYR A O 1
ATOM 974 N N . ASP A 1 121 ? 16.548 -4.620 -8.368 1.00 72.12 121 ASP A N 1
ATOM 975 C CA . ASP A 1 121 ? 16.304 -3.187 -8.225 1.00 72.12 121 ASP A CA 1
ATOM 976 C C . ASP A 1 121 ? 16.956 -2.680 -6.927 1.00 72.12 121 ASP A C 1
ATOM 978 O O . ASP A 1 121 ? 17.058 -3.409 -5.936 1.00 72.12 121 ASP A O 1
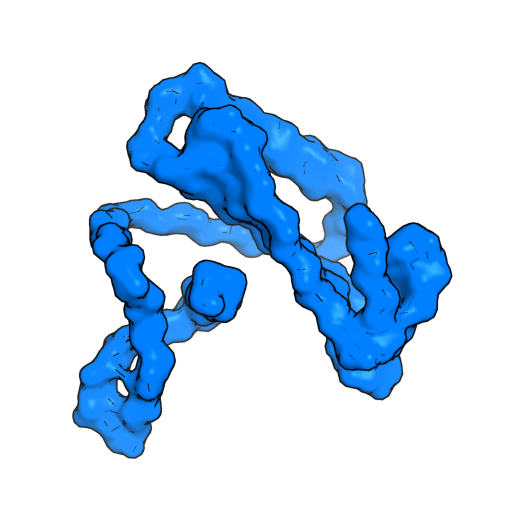ATOM 982 N N . ASP A 1 122 ? 17.366 -1.412 -6.913 1.00 72.88 122 ASP A N 1
ATOM 983 C CA . ASP A 1 122 ? 17.914 -0.756 -5.724 1.00 72.88 122 ASP A CA 1
ATOM 984 C C . ASP A 1 122 ? 16.810 -0.051 -4.923 1.00 72.88 122 ASP A C 1
ATOM 986 O O . ASP A 1 122 ? 16.008 0.715 -5.466 1.00 72.88 122 ASP A O 1
ATOM 990 N N . CYS A 1 123 ? 16.797 -0.265 -3.603 1.00 70.62 123 CYS A N 1
ATOM 991 C CA . CYS A 1 123 ? 15.867 0.412 -2.701 1.00 70.62 123 CYS A CA 1
ATOM 992 C C . CYS A 1 123 ? 16.406 1.804 -2.325 1.00 70.62 123 CYS A C 1
ATOM 994 O O . CYS A 1 123 ? 17.486 1.891 -1.730 1.00 70.62 123 CYS A O 1
ATOM 996 N N . PRO A 1 124 ? 15.676 2.895 -2.616 1.00 74.06 124 PRO A N 1
ATOM 997 C CA . PRO A 1 124 ? 16.059 4.226 -2.161 1.00 74.06 124 PRO A CA 1
ATOM 998 C C . PRO A 1 124 ? 15.911 4.363 -0.632 1.00 74.06 124 PRO A C 1
ATOM 1000 O O . PRO A 1 124 ? 15.202 3.561 -0.015 1.00 74.06 124 PRO A O 1
ATOM 1003 N N . PRO A 1 125 ? 16.586 5.360 -0.027 1.00 68.38 125 PRO A N 1
ATOM 1004 C CA . PRO A 1 125 ? 16.532 5.620 1.412 1.00 68.38 125 PRO A CA 1
ATOM 1005 C C . PRO A 1 125 ? 15.173 6.138 1.892 1.00 68.38 125 PRO A C 1
ATOM 1007 O O . PRO A 1 125 ? 14.471 6.816 1.103 1.00 68.38 125 PRO A O 1
#

Organism: NCBI:txid2861861

Sequence (125 aa):
ELFEWLGAVLNQVSLDNKSSSFLSTYCCPEPNTVVEKAFLCTITGFIIPEKIIQLLEQLCCYFNEPKLACWLTLTVHGFADSPVSWRENEHGFHKGGENLYNFVIFRNLDYWLQLAVGTYDDCPP

InterPro domains:
  IPR013893 Ribonuclease P protein subunit Rpp40 [PF08584] (1-108)
  IPR013893 Ribonuclease P protein subunit Rpp40 [PTHR15396] (1-124)